Protein AF-A0A059EXG7-F1 (afdb_monomer_lite)

Foldseek 3Di:
DDPDDPDPDDPVVVVVVVVVVVVVVVVPDDPDPDDDDDVQKDK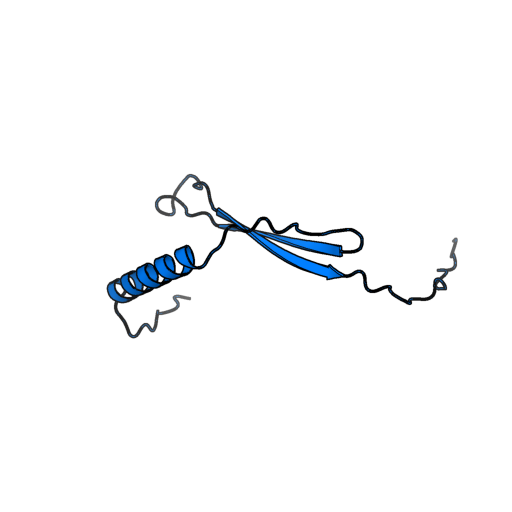DKDKDWAWDDDVNDDDTDHTDIDIDIDIDGPPPPPPPPPPPPDDDDD

Radius of gyration: 24.35 Å; chains: 1; bounding box: 45×44×62 Å

Organism: NCBI:txid1288291

pLDDT: mean 74.97, st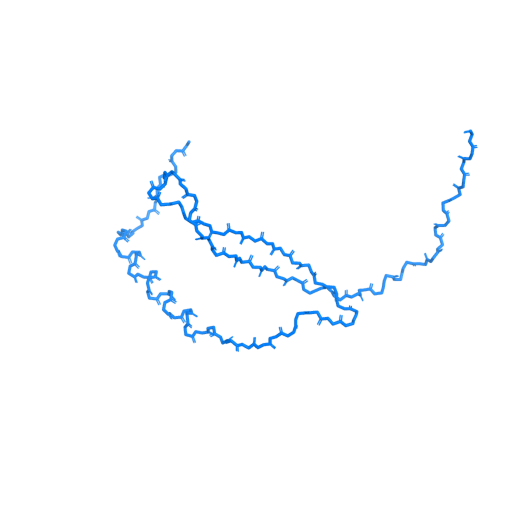d 17.11, range [35.5, 95.06]

Sequence (90 aa):
TRVKNKKSFSENTIVKINKKIKKRIAHSIKPESLRIGGPGIFVELDESKFGKRKYNRGHRVEGAWVFEGVKKLKKESVLPSSLKKETWLH

Structure (mmCIF, N/CA/C/O backbone):
data_AF-A0A059EXG7-F1
#
_entry.id   AF-A0A059EXG7-F1
#
loop_
_atom_site.group_PDB
_atom_site.id
_atom_site.type_symbol
_atom_site.label_atom_id
_atom_site.label_alt_id
_atom_site.label_comp_id
_atom_site.label_asym_id
_atom_site.label_entity_id
_atom_site.label_seq_id
_atom_site.pdbx_PDB_ins_code
_atom_site.Cartn_x
_atom_site.Cartn_y
_atom_site.Cartn_z
_atom_site.occupancy
_atom_site.B_iso_or_equiv
_atom_site.auth_seq_id
_atom_site.auth_comp_id
_atom_site.auth_asym_id
_atom_site.auth_atom_id
_atom_site.pdbx_PDB_model_num
ATOM 1 N N . THR A 1 1 ? -27.286 10.785 -4.742 1.00 35.50 1 THR A N 1
ATOM 2 C CA . THR A 1 1 ? -28.018 9.499 -4.811 1.00 35.50 1 THR A CA 1
ATOM 3 C C . THR A 1 1 ? -27.438 8.542 -3.782 1.00 35.50 1 THR A C 1
ATOM 5 O O . THR A 1 1 ? -26.287 8.148 -3.910 1.00 35.50 1 THR A O 1
ATOM 8 N N . ARG A 1 2 ? -28.149 8.257 -2.682 1.00 42.09 2 ARG A N 1
ATOM 9 C CA . ARG A 1 2 ? -27.629 7.427 -1.577 1.00 42.09 2 ARG A CA 1
ATOM 10 C C . ARG A 1 2 ? -27.774 5.954 -1.963 1.00 42.09 2 ARG A C 1
ATOM 12 O O . ARG A 1 2 ? -28.866 5.404 -1.867 1.00 42.09 2 ARG A O 1
ATOM 19 N N . VAL A 1 3 ? -26.693 5.335 -2.437 1.00 58.72 3 VAL A N 1
ATOM 20 C CA . VAL A 1 3 ? -26.660 3.894 -2.733 1.00 58.72 3 VAL A CA 1
ATOM 21 C C . VAL A 1 3 ? -26.930 3.144 -1.427 1.00 58.72 3 VAL A C 1
ATOM 23 O O . VAL A 1 3 ? -26.104 3.151 -0.514 1.00 58.72 3 VAL A O 1
ATOM 26 N N . LYS A 1 4 ? -28.122 2.555 -1.289 1.00 54.91 4 LYS A N 1
ATOM 27 C CA . LYS A 1 4 ? -28.454 1.714 -0.136 1.00 54.91 4 LYS A CA 1
ATOM 28 C C . LYS A 1 4 ? -27.670 0.410 -0.260 1.00 54.91 4 LYS A C 1
ATOM 30 O O . LYS A 1 4 ? -27.750 -0.279 -1.273 1.00 54.91 4 LYS A O 1
ATOM 35 N N . ASN A 1 5 ? -26.900 0.089 0.773 1.00 60.41 5 ASN A N 1
ATOM 36 C CA . ASN A 1 5 ? -26.085 -1.116 0.836 1.00 60.41 5 ASN A CA 1
ATOM 37 C C . ASN A 1 5 ? -27.010 -2.329 1.039 1.00 60.41 5 ASN A C 1
ATOM 39 O O . ASN A 1 5 ? -27.446 -2.592 2.157 1.00 60.41 5 ASN A O 1
ATOM 43 N N . LYS A 1 6 ? -27.345 -3.058 -0.031 1.00 60.97 6 LYS A N 1
ATOM 44 C CA . LYS A 1 6 ? -27.958 -4.391 0.078 1.00 60.97 6 LYS A CA 1
ATOM 45 C C . LYS A 1 6 ? -26.865 -5.369 0.516 1.00 60.97 6 LYS A C 1
ATOM 47 O O . LYS A 1 6 ? -26.196 -5.970 -0.315 1.00 60.97 6 LYS A O 1
ATOM 52 N N . LYS A 1 7 ? -26.630 -5.485 1.821 1.00 65.12 7 LYS A N 1
ATOM 53 C CA . LYS A 1 7 ? -25.727 -6.496 2.388 1.00 65.12 7 LYS A CA 1
ATOM 54 C C . LYS A 1 7 ? -26.544 -7.490 3.199 1.00 65.12 7 LYS A C 1
ATOM 56 O O . LYS A 1 7 ? -27.315 -7.086 4.059 1.00 65.12 7 LYS A O 1
ATOM 61 N N . SER A 1 8 ? -26.354 -8.778 2.925 1.00 79.81 8 SER A N 1
ATOM 62 C CA . SER A 1 8 ? -26.987 -9.890 3.647 1.00 79.81 8 SER A CA 1
ATOM 63 C C . SER A 1 8 ? -26.349 -10.176 5.012 1.00 79.81 8 SER A C 1
ATOM 65 O O . SER A 1 8 ? -26.898 -10.941 5.796 1.00 79.81 8 SER A O 1
ATOM 67 N N . PHE A 1 9 ? -25.198 -9.567 5.313 1.00 81.31 9 PHE A N 1
ATOM 68 C CA . PHE A 1 9 ? -24.420 -9.827 6.525 1.00 81.31 9 PHE A CA 1
ATOM 69 C C . PHE A 1 9 ? -24.073 -8.540 7.275 1.00 81.31 9 PHE A C 1
ATOM 71 O O . PHE A 1 9 ? -23.886 -7.484 6.665 1.00 81.31 9 PHE A O 1
ATOM 78 N N . SER A 1 10 ? -23.929 -8.653 8.601 1.00 88.12 10 SER A N 1
ATOM 79 C CA . SER A 1 10 ? -23.548 -7.533 9.466 1.00 88.12 10 SER A CA 1
ATOM 80 C C . SER A 1 10 ? -22.132 -7.028 9.169 1.00 88.12 10 SER A C 1
ATOM 82 O O . SER A 1 10 ? -21.239 -7.780 8.765 1.00 88.12 10 SER A O 1
ATOM 84 N N . GLU A 1 11 ? -21.902 -5.738 9.412 1.00 86.50 11 GLU A N 1
ATOM 85 C CA . GLU A 1 11 ? -20.611 -5.087 9.155 1.00 86.50 11 GLU A CA 1
ATOM 86 C C . GLU A 1 11 ? -19.464 -5.750 9.928 1.00 86.50 11 GLU A C 1
ATOM 88 O O . GLU A 1 11 ? -18.386 -5.978 9.375 1.00 86.50 11 GLU A O 1
ATOM 93 N N . ASN A 1 12 ? -19.724 -6.167 11.169 1.00 89.12 12 ASN A N 1
ATOM 94 C CA . ASN A 1 12 ? -18.764 -6.881 12.011 1.00 89.12 12 ASN A CA 1
ATOM 95 C C . ASN A 1 12 ? -18.323 -8.216 11.393 1.00 89.12 12 ASN A C 1
ATOM 97 O O . ASN A 1 12 ? -17.141 -8.567 11.441 1.00 89.12 12 ASN A O 1
ATOM 101 N N . THR A 1 13 ? -19.251 -8.955 10.781 1.00 90.31 13 THR A N 1
ATOM 102 C CA . THR A 1 13 ? -18.939 -10.209 10.084 1.00 90.31 13 THR A CA 1
ATOM 103 C C . THR A 1 13 ? -18.076 -9.945 8.851 1.00 90.31 13 THR A C 1
ATOM 105 O O . THR A 1 13 ? -17.065 -10.621 8.653 1.00 90.31 13 THR A O 1
ATOM 108 N N . ILE A 1 14 ? -18.392 -8.903 8.078 1.00 89.94 14 ILE A N 1
ATOM 109 C CA . ILE A 1 14 ? -17.609 -8.503 6.898 1.00 89.94 14 ILE A CA 1
ATOM 110 C C . ILE A 1 14 ? -16.175 -8.124 7.293 1.00 89.94 14 ILE A C 1
ATOM 112 O O . ILE A 1 14 ? -15.217 -8.560 6.653 1.00 89.94 14 ILE A O 1
ATOM 116 N N . VAL A 1 15 ? -15.996 -7.361 8.375 1.00 90.69 15 VAL A N 1
ATOM 117 C CA . VAL A 1 15 ? -14.664 -6.981 8.875 1.00 90.69 15 VAL A CA 1
ATOM 118 C C . VAL A 1 15 ? -13.844 -8.214 9.263 1.00 90.69 15 VAL A C 1
ATOM 120 O O . VAL A 1 15 ? -12.669 -8.310 8.895 1.00 90.69 15 VAL A O 1
ATOM 123 N N . LYS A 1 16 ? -14.454 -9.188 9.953 1.00 93.44 16 LYS A N 1
ATOM 124 C CA . LYS A 1 16 ? -13.789 -10.446 10.333 1.00 93.44 16 LYS A CA 1
ATOM 125 C C . LYS A 1 16 ? -13.336 -11.245 9.108 1.00 93.44 16 LYS A C 1
ATOM 127 O O . LYS A 1 16 ? -12.200 -11.720 9.082 1.00 93.44 16 LYS A O 1
ATOM 132 N N . ILE A 1 17 ? -14.188 -11.358 8.089 1.00 93.38 17 ILE A N 1
ATOM 133 C CA . ILE A 1 17 ? -13.861 -12.042 6.830 1.00 93.38 17 ILE A CA 1
ATOM 134 C C . ILE A 1 17 ? -12.710 -11.323 6.116 1.00 93.38 17 ILE A C 1
ATOM 136 O O . ILE A 1 17 ? -11.699 -11.949 5.798 1.00 93.38 17 ILE A O 1
ATOM 140 N N . ASN A 1 18 ? -12.795 -9.999 5.966 1.00 93.00 18 ASN A N 1
ATOM 141 C CA . ASN A 1 18 ? -11.748 -9.198 5.329 1.00 93.00 18 ASN A CA 1
ATOM 142 C C . ASN A 1 18 ? -10.398 -9.323 6.047 1.00 93.00 18 ASN A C 1
ATOM 144 O O . ASN A 1 18 ? -9.356 -9.378 5.397 1.00 93.00 18 ASN A O 1
ATOM 148 N N . LYS A 1 19 ? -10.392 -9.414 7.383 1.00 94.00 19 LYS A N 1
ATOM 149 C CA . LYS A 1 19 ? -9.164 -9.639 8.159 1.00 94.00 19 LYS A CA 1
ATOM 150 C C . LYS A 1 19 ? -8.529 -10.997 7.838 1.00 94.00 19 LYS A C 1
ATOM 152 O O . LYS A 1 19 ? -7.312 -11.066 7.671 1.00 94.00 19 LYS A O 1
ATOM 157 N N . LYS A 1 20 ? -9.334 -12.060 7.700 1.00 94.56 20 LYS A N 1
ATOM 158 C CA . LYS A 1 20 ? -8.849 -13.395 7.301 1.00 94.56 20 LYS A CA 1
ATOM 159 C C . LYS A 1 20 ? -8.276 -13.394 5.881 1.00 94.56 20 LYS A C 1
ATOM 161 O O . LYS A 1 20 ? -7.197 -13.942 5.673 1.00 94.56 20 LYS A O 1
ATOM 166 N N . ILE A 1 21 ? -8.958 -12.745 4.935 1.00 95.06 21 ILE A N 1
ATOM 167 C CA . ILE A 1 21 ? -8.501 -12.621 3.541 1.00 95.06 21 ILE A CA 1
ATOM 168 C C . ILE A 1 21 ? -7.162 -11.882 3.480 1.00 95.06 21 ILE A C 1
ATOM 170 O O . ILE A 1 21 ? -6.205 -12.405 2.917 1.00 95.06 21 ILE A O 1
ATOM 174 N N . LYS A 1 22 ? -7.058 -10.718 4.137 1.00 92.00 22 LYS A N 1
ATOM 175 C CA . LYS A 1 22 ? -5.810 -9.939 4.195 1.00 92.00 22 LYS A CA 1
ATOM 176 C C . LYS A 1 22 ? -4.638 -10.758 4.722 1.00 92.00 22 LYS A C 1
ATOM 178 O O . LYS A 1 22 ? -3.563 -10.713 4.138 1.00 92.00 22 LYS A O 1
ATOM 183 N N . LYS A 1 23 ? -4.852 -11.530 5.796 1.00 93.38 23 LYS A N 1
ATOM 184 C CA . LYS A 1 23 ? -3.809 -12.402 6.346 1.00 93.38 23 LYS A CA 1
ATOM 185 C C . LYS A 1 23 ? -3.354 -13.427 5.308 1.00 93.38 23 LYS A C 1
ATOM 187 O O . LYS A 1 23 ? -2.157 -13.581 5.130 1.00 93.38 23 LYS A O 1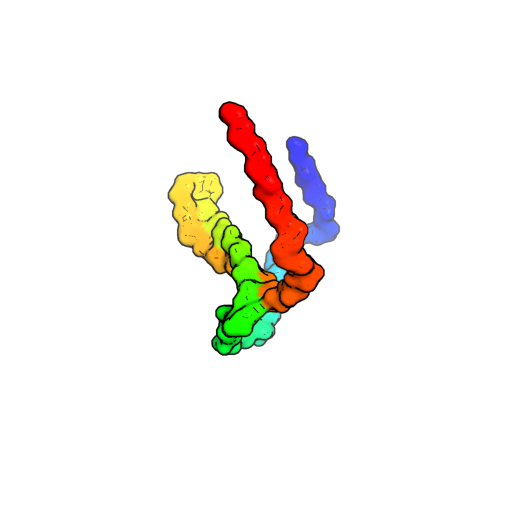
ATOM 192 N N . ARG A 1 24 ? -4.273 -14.090 4.601 1.00 93.56 24 ARG A N 1
ATOM 193 C CA . ARG A 1 24 ? -3.917 -15.081 3.570 1.00 93.56 24 ARG A CA 1
ATOM 194 C C . ARG A 1 24 ? -3.119 -14.468 2.419 1.00 93.56 24 ARG A C 1
ATOM 196 O O . ARG A 1 24 ? -2.075 -15.009 2.085 1.00 93.56 24 ARG A O 1
ATOM 203 N N . ILE A 1 25 ? -3.560 -13.322 1.897 1.00 92.19 25 ILE A N 1
ATOM 204 C CA . ILE A 1 25 ? -2.859 -12.608 0.816 1.00 92.19 25 ILE A CA 1
ATOM 205 C C . ILE A 1 25 ? -1.432 -12.236 1.240 1.00 92.19 25 ILE A C 1
ATOM 207 O O . ILE A 1 25 ? -0.491 -12.419 0.478 1.00 92.19 25 ILE A O 1
ATOM 211 N N . ALA A 1 26 ? -1.248 -11.771 2.478 1.00 88.56 26 ALA A N 1
ATOM 212 C CA . ALA A 1 26 ? 0.077 -11.409 2.975 1.00 88.56 26 ALA A CA 1
ATOM 213 C C . ALA A 1 26 ? 1.060 -12.596 3.009 1.00 88.56 26 ALA A C 1
ATOM 215 O O . ALA A 1 26 ? 2.245 -12.390 2.789 1.00 88.56 26 ALA A O 1
ATOM 216 N N . HIS A 1 27 ? 0.587 -13.827 3.246 1.00 89.69 27 HIS A N 1
ATOM 217 C CA . HIS A 1 27 ? 1.450 -15.019 3.227 1.00 89.69 27 HIS A CA 1
ATOM 218 C C . HIS A 1 27 ? 1.725 -15.531 1.804 1.00 89.69 27 HIS A C 1
ATOM 220 O O . HIS A 1 27 ? 2.672 -16.285 1.610 1.00 89.69 27 HIS A O 1
ATOM 226 N N . SER A 1 28 ? 0.900 -15.167 0.814 1.00 87.75 28 SER A N 1
ATOM 227 C CA . SER A 1 28 ? 1.077 -15.612 -0.575 1.00 87.75 28 SER A CA 1
ATOM 228 C C . SER A 1 28 ? 1.995 -14.711 -1.401 1.00 87.75 28 SER A C 1
ATOM 230 O O . SER A 1 28 ? 2.461 -15.134 -2.455 1.00 87.75 28 SER A O 1
ATOM 232 N N . ILE A 1 29 ? 2.240 -13.474 -0.962 1.00 86.69 29 ILE A N 1
ATOM 233 C CA . ILE A 1 29 ? 3.142 -12.549 -1.655 1.00 86.69 29 ILE A CA 1
ATOM 234 C C . ILE A 1 29 ? 4.587 -12.964 -1.356 1.00 86.69 29 ILE A C 1
ATOM 236 O O . ILE A 1 29 ? 5.037 -12.881 -0.215 1.00 86.69 29 ILE A O 1
ATOM 240 N N . LYS A 1 30 ? 5.317 -13.398 -2.387 1.00 81.38 30 LYS A N 1
ATOM 241 C CA . LYS A 1 30 ? 6.755 -13.676 -2.307 1.00 81.38 30 LYS A CA 1
ATOM 242 C C . LYS A 1 30 ? 7.534 -12.442 -2.779 1.00 81.38 30 LYS A C 1
ATOM 244 O O . LYS A 1 30 ? 7.244 -11.954 -3.872 1.00 81.38 30 LYS A O 1
ATOM 249 N N . PRO A 1 31 ? 8.499 -11.924 -2.000 1.00 75.44 31 PRO A N 1
ATOM 250 C CA . PRO A 1 31 ? 9.364 -10.839 -2.444 1.00 75.44 31 PRO A CA 1
ATOM 251 C C . PRO A 1 31 ? 10.426 -11.398 -3.397 1.00 75.44 31 PRO A C 1
ATOM 253 O O . PRO A 1 31 ? 11.549 -11.688 -2.997 1.00 75.44 31 PRO A O 1
ATOM 256 N N . GLU A 1 32 ? 10.060 -11.598 -4.658 1.00 78.56 32 GLU A N 1
ATOM 257 C CA . GLU A 1 32 ? 11.019 -11.910 -5.719 1.00 78.56 32 GLU A CA 1
ATOM 258 C C . GLU A 1 32 ? 11.463 -10.617 -6.411 1.00 78.56 32 GLU A C 1
ATOM 260 O O . GLU A 1 32 ? 10.646 -9.760 -6.758 1.00 78.56 32 GLU A O 1
ATOM 265 N N . SER A 1 33 ? 12.772 -10.465 -6.622 1.00 74.62 33 SER A N 1
ATOM 266 C CA . SER A 1 33 ? 13.354 -9.344 -7.361 1.00 74.62 33 SER A CA 1
ATOM 267 C C . SER A 1 33 ? 13.185 -9.554 -8.868 1.00 74.62 33 SER A C 1
ATOM 269 O O . SER A 1 33 ? 14.102 -9.946 -9.587 1.00 74.62 33 SER A O 1
ATOM 271 N N . LEU A 1 34 ? 11.981 -9.287 -9.376 1.00 78.31 34 LEU A N 1
ATOM 272 C CA . LEU A 1 34 ? 11.725 -9.332 -10.811 1.00 78.31 34 LEU A CA 1
ATOM 273 C C . LEU A 1 34 ? 12.248 -8.054 -11.483 1.00 78.31 34 LEU A C 1
ATOM 275 O O . LEU A 1 34 ? 11.802 -6.948 -11.173 1.00 78.31 34 LEU A O 1
ATOM 279 N N . ARG A 1 35 ? 13.153 -8.189 -12.459 1.00 82.50 35 ARG A N 1
ATOM 280 C CA . ARG A 1 35 ? 13.547 -7.057 -13.309 1.00 82.50 35 ARG A CA 1
ATOM 281 C C . ARG A 1 35 ? 12.372 -6.658 -14.208 1.00 82.50 35 ARG A C 1
ATOM 283 O O . ARG A 1 35 ? 11.844 -7.469 -14.976 1.00 82.50 35 ARG A O 1
ATOM 290 N N . ILE A 1 36 ? 11.958 -5.397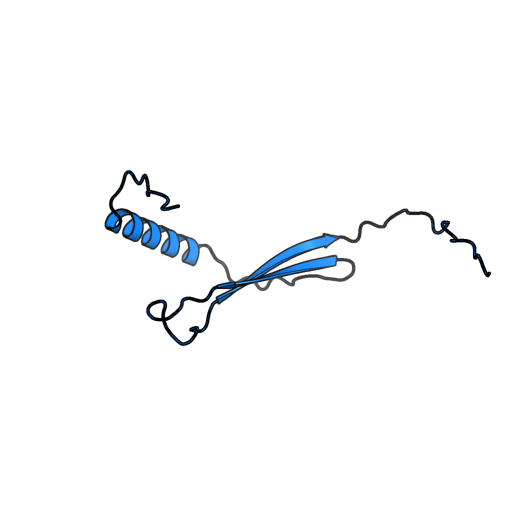 -14.113 1.00 84.38 36 ILE A N 1
ATOM 291 C CA . ILE A 1 36 ? 10.928 -4.806 -14.972 1.00 84.38 36 ILE A CA 1
ATOM 292 C C . ILE A 1 36 ? 11.625 -4.237 -16.218 1.00 84.38 36 ILE A C 1
ATOM 294 O O . ILE A 1 36 ? 12.510 -3.394 -16.104 1.00 84.38 36 ILE A O 1
ATOM 298 N N . GLY A 1 37 ? 11.251 -4.728 -17.403 1.00 82.56 37 GLY A N 1
ATOM 299 C CA . GLY A 1 37 ? 11.826 -4.305 -18.689 1.00 82.56 37 GLY A CA 1
ATOM 300 C C . GLY A 1 37 ? 13.068 -5.088 -19.142 1.00 82.56 37 GLY A C 1
ATOM 301 O O . GLY A 1 37 ? 13.418 -6.125 -18.580 1.00 82.56 37 GLY A O 1
ATOM 302 N N . GLY A 1 38 ? 13.704 -4.599 -20.209 1.00 85.56 38 GLY A N 1
ATOM 303 C CA . GLY A 1 38 ? 14.855 -5.205 -20.890 1.00 85.56 38 GLY A CA 1
ATOM 304 C C . GLY A 1 38 ? 14.978 -4.684 -22.332 1.00 85.56 38 GLY A C 1
ATOM 305 O O . GLY A 1 38 ? 14.057 -4.014 -22.803 1.00 85.56 38 GLY A O 1
ATOM 306 N N . PRO A 1 39 ? 16.085 -4.949 -23.049 1.00 86.25 39 PRO A N 1
ATOM 307 C CA . PRO A 1 39 ? 16.226 -4.535 -24.446 1.00 86.25 39 PRO A CA 1
ATOM 308 C C . PRO A 1 39 ? 15.041 -5.017 -25.298 1.00 86.25 39 PRO A C 1
ATOM 310 O O . PRO A 1 39 ? 14.687 -6.192 -25.260 1.00 86.25 39 PRO A O 1
ATOM 313 N N . GLY A 1 40 ? 14.397 -4.105 -26.033 1.00 82.88 40 GLY A N 1
ATOM 314 C CA . GLY A 1 40 ? 13.230 -4.419 -26.873 1.00 82.88 40 GLY A CA 1
ATOM 315 C C . GLY A 1 40 ? 11.900 -4.624 -26.126 1.00 82.88 40 GLY A C 1
ATOM 316 O O . GLY A 1 40 ? 10.888 -4.915 -26.768 1.00 82.88 40 GLY A O 1
ATOM 317 N N . ILE A 1 41 ? 11.877 -4.446 -24.800 1.00 85.75 41 ILE A N 1
ATOM 318 C CA . ILE A 1 41 ? 10.677 -4.549 -23.962 1.00 85.75 41 ILE A CA 1
ATOM 319 C C . ILE A 1 41 ? 10.296 -3.152 -23.477 1.00 85.75 41 ILE A C 1
ATOM 321 O O . ILE A 1 41 ? 10.997 -2.550 -22.664 1.00 85.75 41 ILE A O 1
ATOM 325 N N . PHE A 1 42 ? 9.151 -2.664 -23.936 1.00 84.88 42 PHE A N 1
ATOM 326 C CA . PHE A 1 42 ? 8.523 -1.463 -23.403 1.00 84.88 42 PHE A CA 1
ATOM 327 C C . PHE A 1 42 ? 7.629 -1.855 -22.232 1.00 84.88 42 PHE A C 1
ATOM 329 O O . PHE A 1 42 ? 6.936 -2.868 -22.286 1.00 84.88 42 PHE A O 1
ATOM 336 N N . VAL A 1 43 ? 7.645 -1.077 -21.156 1.00 86.56 43 VAL A N 1
ATOM 337 C CA . VA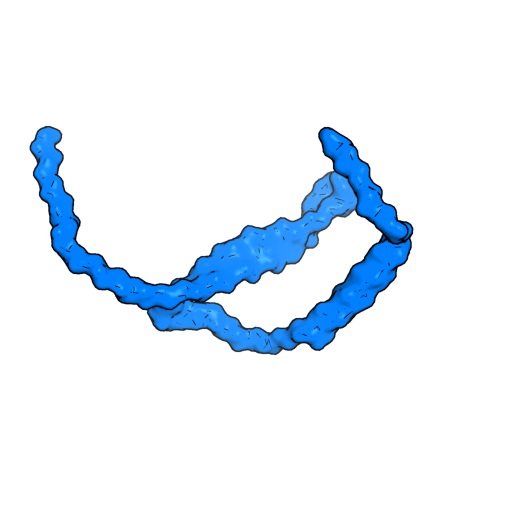L A 1 43 ? 6.729 -1.280 -20.031 1.00 86.56 43 VAL A CA 1
ATOM 338 C C . VAL A 1 43 ? 5.932 -0.008 -19.857 1.00 86.56 43 VAL A C 1
ATOM 340 O O . VAL A 1 43 ? 6.505 1.065 -19.702 1.00 86.56 43 VAL A O 1
A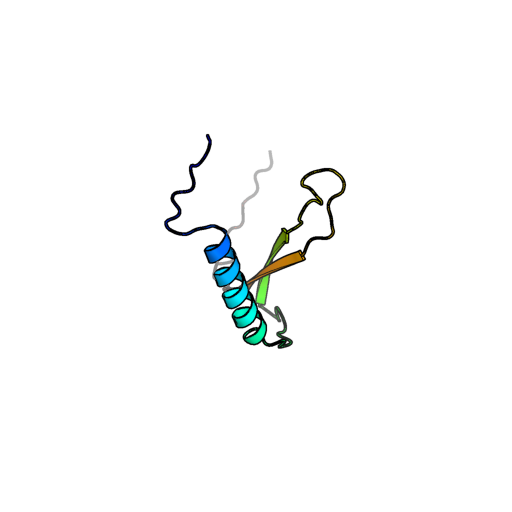TOM 343 N N . GLU A 1 44 ? 4.616 -0.139 -19.918 1.00 89.31 44 GLU A N 1
ATOM 344 C CA . GLU A 1 44 ? 3.703 0.925 -19.536 1.00 89.31 44 GLU A CA 1
ATOM 345 C C . GLU A 1 44 ? 3.421 0.765 -18.047 1.00 89.31 44 GLU A C 1
ATOM 347 O O . GLU A 1 44 ? 2.971 -0.301 -17.623 1.00 89.31 44 GLU A O 1
ATOM 352 N N . LEU A 1 45 ? 3.775 1.784 -17.266 1.00 91.00 45 LEU A N 1
ATOM 353 C CA . LEU A 1 45 ? 3.522 1.842 -15.833 1.00 91.00 45 LEU A CA 1
ATOM 354 C C . LEU A 1 45 ? 2.388 2.830 -15.590 1.00 91.00 45 LEU A C 1
ATOM 356 O O . LEU A 1 45 ? 2.481 3.979 -16.016 1.00 91.00 45 LEU A O 1
ATOM 360 N N . ASP A 1 46 ? 1.350 2.379 -14.899 1.00 91.62 46 ASP A N 1
ATOM 361 C CA . ASP A 1 46 ? 0.326 3.249 -14.338 1.00 91.62 46 ASP A CA 1
ATOM 362 C C . ASP A 1 46 ? 0.556 3.425 -12.836 1.00 91.62 46 ASP A C 1
ATOM 364 O O . ASP A 1 46 ? 0.966 2.492 -12.133 1.00 91.62 46 ASP A O 1
ATOM 368 N N . GLU A 1 47 ? 0.298 4.633 -12.340 1.00 92.00 47 GLU A N 1
ATOM 369 C CA . GLU A 1 47 ? 0.556 5.016 -10.956 1.00 92.00 47 GLU A CA 1
ATOM 370 C C . GLU A 1 47 ? -0.742 5.392 -10.247 1.00 92.00 47 GLU A C 1
ATOM 372 O O . GLU A 1 47 ? -1.442 6.336 -10.614 1.00 92.00 47 GLU A O 1
ATOM 377 N N . SER A 1 48 ? -1.033 4.706 -9.146 1.00 90.06 48 SER A N 1
ATOM 378 C CA . SER A 1 48 ? -2.181 5.012 -8.300 1.00 90.06 48 SER A CA 1
ATOM 379 C C . SER A 1 48 ? -1.756 5.229 -6.851 1.00 90.06 48 SER A C 1
ATOM 381 O O . SER A 1 48 ? -1.223 4.337 -6.188 1.00 90.06 48 SER A O 1
ATOM 383 N N . LYS A 1 49 ? -2.036 6.423 -6.313 1.00 86.69 49 LYS A N 1
ATOM 384 C CA . LYS A 1 49 ? -1.763 6.765 -4.909 1.00 86.69 49 LYS A CA 1
ATOM 385 C C . LYS A 1 49 ? -3.013 6.614 -4.044 1.00 86.69 49 LYS A C 1
ATOM 387 O O . LYS A 1 49 ? -3.950 7.410 -4.124 1.00 86.69 49 LYS A O 1
ATOM 392 N N . PHE A 1 50 ? -2.987 5.658 -3.123 1.00 83.94 50 PHE A N 1
ATOM 393 C CA . PHE A 1 50 ? -4.066 5.406 -2.171 1.00 83.94 50 PHE A CA 1
ATOM 394 C C . PHE A 1 50 ? -3.739 5.991 -0.800 1.00 83.94 50 PHE A C 1
ATOM 396 O O . PHE A 1 50 ? -2.977 5.420 -0.024 1.00 83.94 50 PHE A O 1
ATOM 403 N N . GLY A 1 51 ? -4.359 7.120 -0.464 1.00 82.94 51 GLY A N 1
ATOM 404 C CA . GLY A 1 51 ? -4.257 7.739 0.859 1.00 82.94 51 GLY A CA 1
ATOM 405 C C . GLY A 1 51 ? -5.570 7.670 1.631 1.00 82.94 51 GLY A C 1
ATOM 406 O O . GLY A 1 51 ? -6.649 7.815 1.056 1.00 82.94 51 GLY A O 1
ATOM 407 N N . LYS A 1 52 ? -5.491 7.515 2.956 1.00 78.06 52 LYS A N 1
ATOM 408 C CA . LYS A 1 52 ? -6.629 7.778 3.847 1.00 78.06 52 LYS A CA 1
ATOM 409 C C . LYS A 1 52 ? -6.455 9.137 4.507 1.00 78.06 52 LYS A C 1
ATOM 411 O O . LYS A 1 52 ? -5.366 9.504 4.936 1.00 78.06 52 LYS A O 1
ATOM 416 N N . ARG A 1 53 ? -7.543 9.896 4.606 1.00 73.31 53 ARG A N 1
ATOM 417 C CA . ARG A 1 53 ? -7.566 11.120 5.412 1.00 73.31 53 ARG A CA 1
ATOM 418 C C . ARG A 1 53 ? -7.759 10.738 6.874 1.00 73.31 53 ARG A C 1
ATOM 420 O O . ARG A 1 53 ? -8.638 9.929 7.180 1.00 73.31 53 ARG A O 1
ATOM 427 N N . LYS A 1 54 ? -6.983 11.335 7.780 1.00 66.44 54 LYS A N 1
ATOM 428 C CA . LYS A 1 54 ? -7.240 11.203 9.218 1.00 66.44 54 LYS A CA 1
ATOM 429 C C . LYS A 1 54 ? -8.626 11.802 9.490 1.00 66.44 54 LYS A C 1
ATOM 431 O O . LYS A 1 54 ? -8.897 12.918 9.073 1.00 66.44 54 LYS A O 1
ATOM 436 N N . TYR A 1 55 ? -9.546 11.031 10.068 1.00 72.62 55 TYR A N 1
ATOM 437 C CA . TYR A 1 55 ? -10.924 11.467 10.370 1.00 72.62 55 TYR A CA 1
ATOM 438 C C . TYR A 1 55 ? -11.729 12.064 9.194 1.00 72.62 55 TYR A C 1
ATOM 440 O O . TYR A 1 55 ? -12.649 12.847 9.415 1.00 72.62 55 TYR A O 1
ATOM 448 N N . ASN A 1 56 ? -11.385 11.742 7.938 1.00 67.75 56 ASN A N 1
ATOM 449 C CA . ASN A 1 56 ? -11.943 12.396 6.742 1.00 67.75 56 ASN A CA 1
ATOM 450 C C . ASN A 1 56 ? -11.835 13.945 6.734 1.00 67.75 56 ASN A C 1
ATOM 452 O O . ASN A 1 56 ? -12.481 14.590 5.908 1.00 67.75 56 ASN A O 1
ATOM 456 N N . ARG A 1 57 ? -11.002 14.549 7.598 1.00 66.12 57 ARG A N 1
ATOM 457 C CA . ARG A 1 57 ? -10.829 16.002 7.777 1.00 66.12 57 ARG A CA 1
ATOM 458 C C . ARG A 1 57 ? -9.343 16.359 7.940 1.00 66.12 57 ARG A C 1
ATOM 460 O O . ARG A 1 57 ? -8.613 15.665 8.635 1.00 66.12 57 ARG A O 1
ATOM 467 N N . GLY A 1 58 ? -8.895 17.462 7.338 1.00 70.88 58 GLY A N 1
ATOM 468 C CA . GLY A 1 58 ? -7.515 17.953 7.486 1.00 70.88 58 GLY A CA 1
ATOM 469 C C . GLY A 1 58 ? -6.468 17.259 6.596 1.00 70.88 58 GLY A C 1
ATOM 470 O O . GLY A 1 58 ? -6.780 16.802 5.494 1.00 70.88 58 GLY A O 1
ATOM 471 N N . HIS A 1 59 ? -5.213 17.239 7.068 1.00 63.41 59 HIS A N 1
ATOM 472 C CA . HIS A 1 59 ? -4.002 16.840 6.332 1.00 63.41 59 HIS A CA 1
ATOM 473 C C . HIS A 1 59 ? -4.108 15.427 5.723 1.00 63.41 59 HIS A C 1
ATOM 475 O O . HIS A 1 59 ? -4.503 14.466 6.393 1.00 63.41 59 HIS A O 1
ATOM 481 N N . ARG A 1 60 ? -3.740 15.278 4.441 1.00 63.69 60 ARG A N 1
ATOM 482 C CA . ARG A 1 60 ? -3.624 13.958 3.793 1.00 63.69 60 ARG A CA 1
ATOM 483 C C . ARG A 1 60 ? -2.510 13.174 4.495 1.00 63.69 60 ARG A C 1
ATOM 485 O O . ARG A 1 60 ? -1.392 13.663 4.586 1.00 63.69 60 ARG A O 1
ATOM 492 N N . VAL A 1 61 ? -2.816 11.990 5.021 1.00 62.78 61 VAL A N 1
ATOM 493 C CA . VAL A 1 61 ? -1.797 11.092 5.590 1.00 62.78 61 VAL A CA 1
ATOM 494 C C . VAL A 1 61 ? -1.044 10.422 4.439 1.00 62.78 61 VAL A C 1
ATOM 496 O O . VAL A 1 61 ? -1.607 10.289 3.344 1.00 62.78 61 VAL A O 1
ATOM 499 N N . GLU A 1 62 ? 0.205 10.012 4.676 1.00 70.38 62 GLU A N 1
ATOM 500 C CA . GLU A 1 62 ? 0.961 9.176 3.742 1.00 70.38 62 GLU A CA 1
ATOM 501 C C . GLU A 1 62 ? 0.110 7.994 3.263 1.00 70.38 62 GLU A C 1
ATOM 503 O O . GLU A 1 62 ? -0.538 7.287 4.038 1.00 70.38 62 GLU A O 1
ATOM 508 N N . GLY A 1 63 ? 0.048 7.861 1.942 1.00 80.31 63 GLY A N 1
ATOM 509 C CA . GLY A 1 63 ? -0.675 6.808 1.253 1.00 80.31 63 GLY A CA 1
ATOM 510 C C . GLY A 1 63 ? 0.284 5.770 0.698 1.00 80.31 63 GLY A C 1
ATOM 511 O O . GLY A 1 63 ? 1.475 6.032 0.558 1.00 80.31 63 GLY A O 1
ATOM 512 N N . ALA A 1 64 ? -0.255 4.612 0.340 1.00 86.44 64 ALA A N 1
ATOM 513 C CA . ALA A 1 64 ? 0.487 3.618 -0.414 1.00 86.44 64 ALA A CA 1
ATOM 514 C C . ALA A 1 64 ? 0.450 3.975 -1.903 1.00 86.44 64 ALA A C 1
ATOM 516 O O . ALA A 1 64 ? -0.609 4.323 -2.433 1.00 86.44 64 ALA A O 1
ATOM 517 N N . TRP A 1 65 ? 1.595 3.870 -2.568 1.00 88.88 65 TRP A N 1
ATOM 518 C CA . TRP A 1 65 ? 1.658 3.857 -4.023 1.00 88.88 65 TRP A CA 1
ATOM 519 C C . TRP A 1 65 ? 1.458 2.430 -4.518 1.00 88.88 65 TRP A C 1
ATOM 521 O O . TRP A 1 65 ? 2.018 1.486 -3.959 1.00 88.88 65 TRP A O 1
ATOM 531 N N . VAL A 1 66 ? 0.642 2.279 -5.550 1.00 89.62 66 VAL A N 1
ATOM 532 C CA . VAL A 1 66 ? 0.483 1.042 -6.303 1.00 89.62 66 VAL A CA 1
ATOM 533 C C . VAL A 1 66 ? 0.877 1.364 -7.732 1.00 89.62 66 VAL A C 1
ATOM 535 O O . VAL A 1 66 ? 0.334 2.298 -8.320 1.00 89.62 66 VAL A O 1
ATOM 538 N N . PHE A 1 67 ? 1.832 0.603 -8.250 1.00 88.75 67 PHE A N 1
ATOM 539 C CA . PHE A 1 67 ? 2.280 0.694 -9.630 1.00 88.75 67 PHE A CA 1
ATOM 540 C C . PHE A 1 67 ? 1.815 -0.563 -10.349 1.00 88.75 67 PHE A C 1
ATOM 542 O O . PHE A 1 67 ? 2.162 -1.673 -9.936 1.00 88.75 67 PHE A O 1
ATOM 549 N N . GLU A 1 68 ? 1.018 -0.395 -11.394 1.00 89.88 68 GLU A N 1
ATOM 550 C CA . GLU A 1 68 ? 0.616 -1.486 -12.274 1.00 89.88 68 GLU A CA 1
ATOM 551 C C . GLU A 1 68 ? 1.433 -1.401 -13.561 1.00 89.88 68 GLU A C 1
ATOM 553 O O . GLU A 1 68 ? 1.614 -0.321 -14.111 1.00 89.88 68 GLU A O 1
ATOM 558 N N . GLY A 1 69 ? 1.984 -2.525 -14.021 1.00 88.50 69 GLY A N 1
ATOM 559 C CA . GLY A 1 69 ? 2.882 -2.544 -15.172 1.00 88.50 69 GLY A CA 1
ATOM 560 C C . GLY A 1 69 ? 2.465 -3.556 -16.225 1.00 88.50 69 GLY A C 1
ATOM 561 O O . GLY A 1 69 ? 2.377 -4.749 -15.931 1.00 88.50 69 GLY A O 1
ATOM 562 N N . VAL A 1 70 ? 2.296 -3.107 -17.470 1.00 86.38 70 VAL A N 1
ATOM 563 C CA . VAL A 1 70 ? 2.057 -3.976 -18.630 1.00 86.38 70 VAL A CA 1
ATOM 564 C C . VAL A 1 70 ? 3.298 -4.009 -19.512 1.00 86.38 70 VAL A C 1
ATOM 566 O O . VAL A 1 70 ? 3.768 -2.985 -20.007 1.00 86.38 70 VAL A O 1
ATOM 569 N N . LYS A 1 71 ? 3.832 -5.213 -19.742 1.00 85.62 71 LYS A N 1
ATOM 570 C CA . LYS A 1 71 ? 4.952 -5.423 -20.666 1.00 85.62 71 LYS A CA 1
ATOM 571 C C . LYS A 1 71 ? 4.429 -5.478 -22.102 1.00 85.62 71 LYS A C 1
ATOM 573 O O . LYS A 1 71 ? 3.637 -6.349 -22.450 1.00 85.62 71 LYS A O 1
ATOM 578 N N . LYS A 1 72 ? 4.920 -4.578 -22.946 1.00 82.88 72 LYS A N 1
ATOM 579 C CA . LYS A 1 72 ? 4.730 -4.555 -24.395 1.00 82.88 72 LYS A CA 1
ATOM 580 C C . LYS A 1 72 ? 6.039 -4.962 -25.066 1.00 82.88 72 LYS A C 1
ATOM 582 O O . LYS A 1 72 ? 7.062 -4.293 -24.944 1.00 82.88 72 LYS A O 1
ATOM 587 N N . LEU A 1 73 ? 6.013 -6.074 -25.791 1.00 79.44 73 LEU A N 1
ATOM 588 C CA . LEU A 1 73 ? 7.106 -6.417 -26.697 1.00 79.44 73 LEU A CA 1
ATOM 589 C C . LEU A 1 73 ? 7.041 -5.480 -27.902 1.00 79.44 73 LEU A C 1
ATOM 591 O O . LEU A 1 73 ? 5.945 -5.156 -28.370 1.00 79.44 73 LEU A O 1
ATOM 595 N N . LYS A 1 74 ? 8.195 -5.049 -28.416 1.00 65.94 74 LYS A N 1
ATOM 596 C CA . LYS A 1 74 ? 8.247 -4.359 -29.704 1.00 65.94 74 LYS A CA 1
ATOM 597 C C . LYS A 1 74 ? 7.702 -5.322 -30.764 1.00 65.94 74 LYS A C 1
ATOM 599 O O . LYS A 1 74 ? 8.408 -6.220 -31.207 1.00 65.94 74 LYS A O 1
ATOM 604 N N . LYS A 1 75 ? 6.435 -5.160 -31.158 1.00 57.38 75 LYS A N 1
ATOM 605 C CA . LYS A 1 75 ? 5.987 -5.670 -32.453 1.00 57.38 75 LYS A CA 1
ATOM 606 C C . LYS A 1 75 ? 6.803 -4.887 -33.459 1.00 57.38 75 LYS A C 1
ATOM 608 O O . LYS A 1 75 ? 6.699 -3.663 -33.507 1.00 57.38 75 LYS A O 1
ATOM 613 N N . GLU A 1 76 ? 7.669 -5.576 -34.183 1.00 58.91 76 GLU A N 1
ATOM 614 C CA . GLU A 1 76 ? 8.275 -5.030 -35.381 1.00 58.91 76 GLU A CA 1
ATOM 615 C C . GLU A 1 76 ? 7.107 -4.611 -36.274 1.00 58.91 76 GLU A C 1
ATOM 617 O O . GLU A 1 76 ? 6.375 -5.440 -36.814 1.00 58.91 76 GLU A O 1
ATOM 622 N N . SER A 1 77 ? 6.796 -3.317 -36.278 1.00 52.00 77 SER A N 1
ATOM 623 C CA . SER A 1 77 ? 5.775 -2.784 -37.155 1.00 52.00 77 SER A CA 1
ATOM 624 C C . SER A 1 77 ? 6.361 -2.903 -38.549 1.00 52.00 77 SER A C 1
ATOM 626 O O . SER A 1 77 ? 7.157 -2.056 -38.952 1.00 52.00 77 SER A O 1
ATOM 628 N N . VAL A 1 78 ? 5.989 -3.964 -39.265 1.00 50.38 78 VAL A N 1
ATOM 629 C CA . VAL A 1 78 ? 6.149 -4.079 -40.717 1.00 50.38 78 VAL A CA 1
ATOM 630 C C . VAL A 1 78 ? 5.191 -3.071 -41.353 1.00 50.38 78 VAL A C 1
ATOM 632 O O . VAL A 1 78 ? 4.196 -3.415 -41.978 1.00 50.38 78 VAL A O 1
ATOM 635 N N . LEU A 1 79 ? 5.426 -1.792 -41.095 1.00 44.31 79 LEU A N 1
ATOM 636 C CA . LEU A 1 79 ? 4.917 -0.730 -41.929 1.00 44.31 79 LEU A CA 1
ATOM 637 C C . LEU A 1 79 ? 6.086 -0.373 -42.841 1.00 44.31 79 LEU A C 1
ATOM 639 O O . LEU A 1 79 ? 7.133 0.036 -42.328 1.00 44.31 79 LEU A O 1
ATOM 643 N N . PRO A 1 80 ? 5.966 -0.583 -44.162 1.00 43.06 80 PRO A N 1
ATOM 644 C CA . PRO A 1 80 ? 7.003 -0.151 -45.075 1.00 43.06 80 PRO A CA 1
ATOM 645 C C . PRO A 1 80 ? 7.194 1.357 -44.899 1.00 43.06 80 PRO A C 1
ATOM 647 O O . PRO A 1 80 ? 6.243 2.117 -44.715 1.00 43.06 80 PRO A O 1
ATOM 650 N N . SER A 1 81 ? 8.451 1.772 -44.941 1.00 45.69 81 SER A N 1
ATOM 651 C CA . SER A 1 81 ? 8.982 3.132 -44.816 1.00 45.69 81 SER A CA 1
ATOM 652 C C . SER A 1 81 ? 8.496 4.119 -45.898 1.00 45.69 81 SER A C 1
ATOM 654 O O . SER A 1 81 ? 9.146 5.128 -46.161 1.00 45.69 81 SER A O 1
ATOM 656 N N . SER A 1 82 ? 7.358 3.856 -46.544 1.00 46.50 82 SER A N 1
ATOM 657 C CA . SER A 1 82 ? 6.923 4.474 -47.796 1.00 46.50 82 SER A CA 1
ATOM 658 C C . SER A 1 82 ? 5.724 5.420 -47.678 1.00 46.50 82 SER A C 1
ATOM 660 O O . SER A 1 82 ? 5.037 5.647 -48.668 1.00 46.50 82 SER A O 1
ATOM 662 N N . LEU A 1 83 ? 5.493 6.055 -46.525 1.00 49.00 83 LEU A N 1
ATOM 663 C CA . LEU A 1 83 ? 4.664 7.269 -46.476 1.00 49.00 83 LEU A CA 1
ATOM 664 C C . LEU A 1 83 ? 5.555 8.511 -46.359 1.00 49.00 83 LEU A C 1
ATOM 666 O O . LEU A 1 83 ? 5.662 9.142 -45.308 1.00 49.00 83 LEU A O 1
ATOM 670 N N . LYS A 1 84 ? 6.191 8.875 -47.482 1.00 47.94 84 LYS A N 1
ATOM 671 C CA . LYS A 1 84 ? 6.606 10.262 -47.723 1.00 47.94 84 LYS A CA 1
ATOM 672 C C . LYS A 1 84 ? 5.331 11.106 -47.747 1.00 47.94 84 LYS A C 1
ATOM 674 O O . LYS A 1 84 ? 4.524 10.973 -48.660 1.00 47.94 84 LYS A O 1
ATOM 679 N N . LYS A 1 85 ? 5.130 11.955 -46.738 1.00 42.22 85 LYS A N 1
ATOM 680 C CA . LYS A 1 85 ? 4.180 13.062 -46.859 1.00 42.22 85 LYS A CA 1
ATOM 681 C C . LYS A 1 85 ? 4.852 14.112 -47.728 1.00 42.22 85 LYS A C 1
ATOM 683 O O . LYS A 1 85 ? 5.800 14.761 -47.292 1.00 42.22 85 LYS A O 1
ATOM 688 N N . GLU A 1 86 ? 4.413 14.178 -48.975 1.00 43.88 86 GLU A N 1
ATOM 689 C CA . GLU A 1 86 ? 4.799 15.227 -49.903 1.00 43.88 86 GLU A CA 1
ATOM 690 C C . GLU A 1 86 ? 4.402 16.597 -49.346 1.00 43.88 86 GLU A C 1
ATOM 692 O O . GLU A 1 86 ? 3.365 16.783 -48.706 1.00 43.88 86 GLU A O 1
ATOM 697 N N . THR A 1 87 ? 5.323 17.526 -49.555 1.00 50.62 87 THR A N 1
ATOM 698 C CA . THR A 1 87 ? 5.273 18.952 -49.269 1.00 50.62 87 THR A CA 1
ATOM 699 C C . THR A 1 87 ? 4.112 19.643 -49.976 1.00 50.62 87 THR A C 1
ATOM 701 O O . THR A 1 87 ? 3.936 19.448 -51.173 1.00 50.62 87 THR A O 1
ATOM 704 N N . TRP A 1 88 ? 3.448 20.567 -49.280 1.00 43.44 88 TRP A N 1
ATOM 705 C CA . TRP A 1 88 ? 2.823 21.729 -49.912 1.00 43.44 88 TRP A CA 1
ATOM 706 C C . TRP A 1 88 ? 3.342 22.981 -49.212 1.00 43.44 88 TRP A C 1
ATOM 708 O O . TRP A 1 88 ? 2.902 23.337 -48.121 1.00 43.44 88 TRP A O 1
ATOM 718 N N . LEU A 1 89 ? 4.349 23.587 -49.842 1.00 40.66 89 LEU A N 1
ATOM 719 C CA . LEU A 1 89 ? 4.600 25.015 -49.729 1.00 40.66 89 LEU A CA 1
ATOM 720 C C . LEU A 1 89 ? 3.417 25.731 -50.387 1.00 40.66 89 LEU A C 1
ATOM 722 O O . LEU A 1 89 ? 3.107 25.451 -51.545 1.00 40.66 89 LEU A O 1
ATOM 726 N N . HIS A 1 90 ? 2.809 26.651 -49.653 1.00 45.09 90 HIS A N 1
ATOM 727 C CA . HIS A 1 90 ? 2.290 27.903 -50.184 1.00 45.09 90 HIS A CA 1
ATOM 728 C C . HIS A 1 90 ? 2.676 29.005 -49.203 1.00 45.09 90 HIS A C 1
ATOM 730 O O . HIS A 1 90 ? 2.539 28.763 -47.981 1.00 45.09 90 HIS A O 1
#

Secondary structure (DSSP, 8-state):
-------SS-HHHHHHHHHHHHHHHHHH-----PPP-BTTEEEEEEEEEE-PBGGGSSSBPP-EEEEEEEEEE-------S---------